Protein AF-A0A7J9PVM0-F1 (afdb_monomer)

Structure (mmCIF, N/CA/C/O backbone):
data_AF-A0A7J9PVM0-F1
#
_entry.id   AF-A0A7J9PVM0-F1
#
loop_
_atom_site.group_PDB
_atom_site.id
_atom_site.type_symbol
_atom_site.label_atom_id
_atom_site.label_alt_id
_atom_site.label_comp_id
_atom_site.label_asym_id
_atom_site.label_entity_id
_atom_site.label_seq_id
_atom_site.pdbx_PDB_ins_code
_atom_site.Cartn_x
_atom_site.Cartn_y
_atom_site.Cartn_z
_atom_site.occupancy
_atom_site.B_iso_or_equiv
_atom_site.auth_seq_id
_atom_site.auth_comp_id
_atom_site.auth_asym_id
_atom_site.auth_atom_id
_atom_site.pdbx_PDB_model_num
ATOM 1 N N . MET A 1 1 ? 22.125 -7.780 -37.252 1.00 55.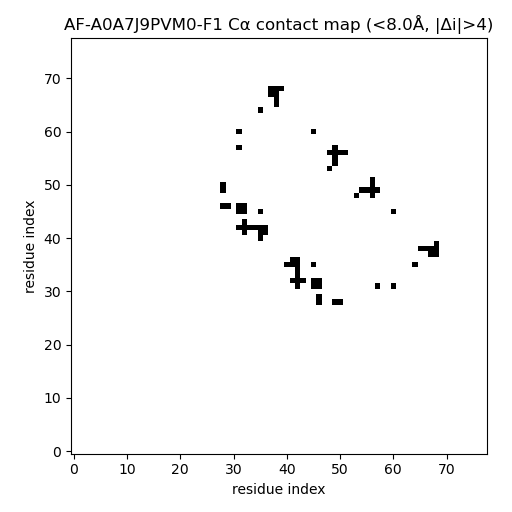00 1 MET A N 1
ATOM 2 C CA . MET A 1 1 ? 22.672 -7.893 -35.874 1.00 55.00 1 MET A CA 1
ATOM 3 C C . MET A 1 1 ? 21.907 -6.934 -34.958 1.00 55.00 1 MET A C 1
ATOM 5 O O . MET A 1 1 ? 22.476 -6.305 -34.077 1.00 55.00 1 MET A O 1
ATOM 9 N N . ASP A 1 2 ? 20.589 -6.843 -35.153 1.00 55.59 2 ASP A N 1
ATOM 10 C CA . ASP A 1 2 ? 19.797 -5.669 -34.743 1.00 55.59 2 ASP A CA 1
ATOM 11 C C . ASP A 1 2 ? 18.741 -6.074 -33.698 1.00 55.59 2 ASP A C 1
ATOM 13 O O . ASP A 1 2 ? 18.198 -5.244 -32.978 1.00 55.59 2 ASP A O 1
ATOM 17 N N . TYR A 1 3 ? 18.521 -7.387 -33.545 1.00 55.22 3 TYR A N 1
ATOM 18 C CA . TYR A 1 3 ? 17.698 -7.985 -32.497 1.00 55.22 3 TYR A CA 1
ATOM 19 C C . TYR A 1 3 ? 18.421 -8.032 -31.140 1.00 55.22 3 TYR A C 1
ATOM 21 O O . TYR A 1 3 ? 17.775 -7.883 -30.110 1.00 55.22 3 TYR A O 1
ATOM 29 N N . MET A 1 4 ? 19.756 -8.171 -31.106 1.00 55.62 4 MET A N 1
ATOM 30 C CA . MET A 1 4 ? 20.522 -8.239 -29.846 1.00 55.62 4 MET A CA 1
ATOM 31 C C . MET A 1 4 ? 20.567 -6.897 -29.097 1.00 55.62 4 MET A C 1
ATOM 33 O O . MET A 1 4 ? 20.535 -6.875 -27.868 1.00 55.62 4 MET A O 1
ATOM 37 N N . THR A 1 5 ? 20.555 -5.775 -29.818 1.00 54.22 5 THR A N 1
ATOM 38 C CA . THR A 1 5 ? 20.489 -4.419 -29.247 1.00 54.22 5 THR A CA 1
ATOM 39 C C . THR A 1 5 ? 19.099 -4.097 -28.682 1.00 54.22 5 THR A C 1
ATOM 41 O O . THR A 1 5 ? 18.991 -3.374 -27.691 1.00 54.22 5 THR A O 1
ATOM 44 N N . GLY A 1 6 ? 18.040 -4.692 -29.250 1.00 53.47 6 GLY A N 1
ATOM 45 C CA . GLY A 1 6 ? 16.669 -4.599 -28.736 1.00 53.47 6 GLY A CA 1
ATOM 46 C C . GLY A 1 6 ? 16.509 -5.254 -27.362 1.00 53.47 6 GLY A C 1
ATOM 47 O O . GLY A 1 6 ? 15.960 -4.640 -26.452 1.00 53.47 6 GLY A O 1
ATOM 48 N N . TYR A 1 7 ? 17.083 -6.446 -27.158 1.00 53.91 7 TYR A N 1
ATOM 49 C CA . TYR A 1 7 ? 17.059 -7.124 -25.854 1.00 53.91 7 TYR A CA 1
ATOM 50 C C . TYR A 1 7 ? 17.852 -6.382 -24.768 1.00 53.91 7 TYR A C 1
ATOM 52 O O . TYR A 1 7 ? 17.461 -6.440 -23.609 1.00 53.91 7 TYR A O 1
ATOM 60 N N . GLY A 1 8 ? 18.916 -5.647 -25.115 1.00 53.59 8 GLY A N 1
ATOM 61 C CA . GLY A 1 8 ? 19.705 -4.848 -24.163 1.00 53.59 8 GLY A CA 1
ATOM 62 C C . GLY A 1 8 ? 18.993 -3.583 -23.665 1.00 53.59 8 GLY A C 1
ATOM 63 O O . GLY A 1 8 ? 19.035 -3.284 -22.471 1.00 53.59 8 GLY A O 1
ATOM 64 N N . LEU A 1 9 ? 18.274 -2.873 -24.547 1.00 53.50 9 LEU A N 1
ATOM 65 C CA . LEU A 1 9 ? 17.419 -1.743 -24.151 1.00 53.50 9 LEU A CA 1
ATOM 66 C C . LEU A 1 9 ? 16.173 -2.218 -23.389 1.00 53.50 9 LEU A C 1
ATOM 68 O O . LEU A 1 9 ? 15.782 -1.601 -22.395 1.00 53.50 9 LEU A O 1
ATOM 72 N N . CYS A 1 10 ? 15.588 -3.348 -23.806 1.00 53.66 10 CYS A N 1
ATOM 73 C CA . CYS A 1 10 ? 14.520 -4.006 -23.062 1.00 53.66 10 CYS A CA 1
ATOM 74 C C . CYS A 1 10 ? 15.005 -4.493 -21.693 1.00 53.66 10 CYS A C 1
ATOM 76 O O . CYS A 1 10 ? 14.271 -4.326 -20.735 1.00 53.66 10 CYS A O 1
ATOM 78 N N . ALA A 1 11 ? 16.228 -5.011 -21.551 1.00 57.91 11 ALA A N 1
ATOM 79 C CA . ALA A 1 11 ? 16.771 -5.467 -20.269 1.00 57.91 11 ALA A CA 1
ATOM 80 C C . ALA A 1 11 ? 17.071 -4.309 -19.299 1.00 57.91 11 ALA A C 1
ATOM 82 O O . ALA A 1 11 ? 16.780 -4.419 -18.111 1.00 57.91 11 ALA A O 1
ATOM 83 N N . GLY A 1 12 ? 17.591 -3.175 -19.787 1.00 55.69 12 GLY A N 1
ATOM 84 C CA . GLY A 1 12 ? 17.844 -1.991 -18.954 1.00 55.69 12 GLY A CA 1
ATOM 85 C C . GLY A 1 12 ? 16.561 -1.318 -18.451 1.00 55.69 12 GLY A C 1
ATOM 86 O O . GLY A 1 12 ? 16.438 -1.022 -17.262 1.00 55.69 12 GLY A O 1
ATOM 87 N N . ALA A 1 13 ? 15.568 -1.134 -19.329 1.00 55.09 13 ALA A N 1
ATOM 88 C CA . ALA A 1 13 ? 14.265 -0.580 -18.955 1.00 55.09 13 ALA A CA 1
ATOM 89 C C . ALA A 1 13 ? 13.403 -1.578 -18.151 1.00 55.09 13 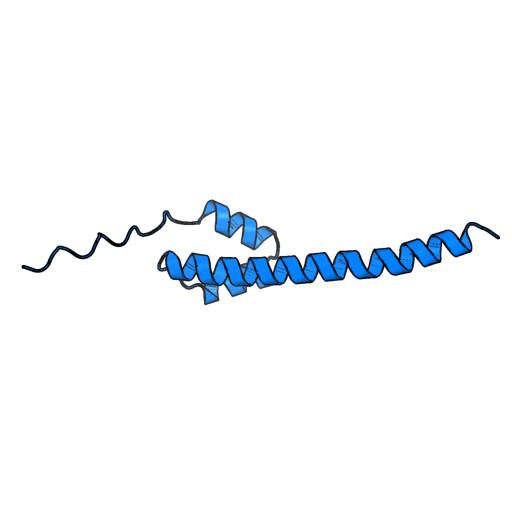ALA A C 1
ATOM 91 O O . ALA A 1 13 ? 12.700 -1.171 -17.224 1.00 55.09 13 ALA A O 1
ATOM 92 N N . ALA A 1 14 ? 13.496 -2.884 -18.434 1.00 58.03 14 ALA A N 1
ATOM 93 C CA . ALA A 1 14 ? 12.780 -3.927 -17.693 1.00 58.03 14 ALA A CA 1
ATOM 94 C C . ALA A 1 14 ? 13.274 -4.111 -16.253 1.00 58.03 14 ALA A C 1
ATOM 96 O O . ALA A 1 14 ? 12.523 -4.639 -15.441 1.00 58.03 14 ALA A O 1
ATOM 97 N N . CYS A 1 15 ? 14.482 -3.658 -15.904 1.00 65.50 15 CYS A N 1
ATOM 98 C CA . CYS A 1 15 ? 14.976 -3.700 -14.525 1.00 65.50 15 CYS A CA 1
ATOM 99 C C . CYS A 1 15 ? 14.486 -2.519 -13.671 1.00 65.50 15 CYS A C 1
ATOM 101 O O . CYS A 1 15 ? 14.313 -2.669 -12.466 1.00 65.50 15 CYS A O 1
ATOM 103 N N . ILE A 1 16 ? 14.217 -1.353 -14.270 1.00 74.56 16 ILE A N 1
ATOM 104 C CA . ILE A 1 16 ? 13.799 -0.151 -13.526 1.00 74.56 16 ILE A CA 1
ATOM 105 C C . ILE A 1 16 ? 12.309 -0.208 -13.163 1.00 74.56 16 ILE A C 1
ATOM 107 O O . ILE A 1 16 ? 11.920 0.165 -12.057 1.00 74.56 16 ILE A O 1
ATOM 111 N N . ILE A 1 17 ? 11.469 -0.718 -14.065 1.00 81.31 17 ILE A N 1
ATOM 112 C CA . ILE A 1 17 ? 10.019 -0.851 -13.857 1.00 81.31 17 ILE A CA 1
ATOM 113 C C . ILE A 1 17 ? 9.664 -1.622 -12.566 1.00 81.31 17 ILE A C 1
ATOM 115 O O . ILE A 1 17 ? 8.912 -1.079 -11.755 1.00 81.31 17 ILE A O 1
ATOM 119 N N . PRO A 1 18 ? 10.194 -2.835 -12.300 1.00 82.94 18 PRO A N 1
ATOM 120 C CA . PRO A 1 18 ? 9.877 -3.566 -11.076 1.00 82.94 18 PRO A CA 1
ATOM 121 C C . PRO A 1 18 ? 10.394 -2.858 -9.821 1.00 82.94 18 PRO A C 1
ATOM 123 O O . PRO A 1 18 ? 9.740 -2.939 -8.785 1.00 82.94 18 PRO A O 1
ATOM 126 N N . ILE A 1 19 ? 11.505 -2.116 -9.906 1.00 85.75 19 ILE A N 1
ATOM 127 C CA . ILE A 1 19 ? 12.022 -1.310 -8.791 1.00 85.75 19 ILE A CA 1
ATOM 128 C C . ILE A 1 19 ? 11.045 -0.180 -8.457 1.00 85.75 19 ILE A C 1
ATOM 130 O O . ILE A 1 19 ? 10.702 0.011 -7.293 1.00 85.75 19 ILE A O 1
ATOM 134 N N . ILE A 1 20 ? 10.544 0.537 -9.467 1.00 88.31 20 ILE A N 1
ATOM 135 C CA . ILE A 1 20 ? 9.545 1.597 -9.270 1.00 88.31 20 ILE A CA 1
ATOM 136 C C . ILE A 1 20 ? 8.263 1.016 -8.668 1.00 88.31 20 ILE A C 1
ATOM 138 O O . ILE A 1 20 ? 7.736 1.574 -7.708 1.00 88.31 20 ILE A O 1
ATOM 142 N N . ILE A 1 21 ? 7.786 -0.122 -9.183 1.00 86.56 21 ILE A N 1
ATOM 143 C CA . ILE A 1 21 ? 6.598 -0.804 -8.650 1.00 86.56 21 ILE A CA 1
ATOM 144 C C . ILE A 1 21 ? 6.808 -1.181 -7.178 1.00 86.56 21 ILE A C 1
ATOM 146 O O . ILE A 1 21 ? 5.922 -0.950 -6.358 1.00 86.56 21 ILE A O 1
ATOM 150 N N . TRP A 1 22 ? 7.987 -1.693 -6.822 1.00 87.25 22 TRP A N 1
ATOM 151 C CA . TRP A 1 22 ? 8.341 -2.016 -5.438 1.00 87.25 22 TRP A CA 1
ATOM 152 C C . TRP A 1 22 ? 8.370 -0.791 -4.525 1.00 87.25 22 TRP A C 1
ATOM 154 O O . TRP A 1 22 ? 7.848 -0.836 -3.411 1.00 87.25 22 TRP A O 1
ATOM 164 N N . ILE A 1 23 ? 8.943 0.317 -4.993 1.00 91.25 23 ILE A N 1
ATOM 165 C CA . ILE A 1 23 ? 8.973 1.577 -4.245 1.00 91.25 23 ILE A CA 1
ATOM 166 C C . ILE A 1 23 ? 7.544 2.075 -4.008 1.00 91.25 23 ILE A C 1
ATOM 168 O O . ILE A 1 23 ? 7.183 2.398 -2.877 1.00 91.25 23 ILE A O 1
ATOM 172 N N . VAL A 1 24 ? 6.706 2.087 -5.047 1.00 92.06 24 VAL A N 1
ATOM 173 C CA . VAL A 1 24 ? 5.294 2.479 -4.937 1.00 92.06 24 VAL A CA 1
ATOM 174 C C . VAL A 1 24 ? 4.554 1.564 -3.961 1.00 92.06 24 VAL A C 1
ATOM 176 O O . VAL A 1 24 ? 3.807 2.054 -3.116 1.00 92.06 24 VAL A O 1
ATOM 179 N N . PHE A 1 25 ? 4.801 0.254 -4.009 1.00 89.31 25 PHE A N 1
ATOM 180 C CA . PHE A 1 25 ? 4.208 -0.702 -3.078 1.00 89.31 25 PHE A CA 1
ATOM 181 C C . PHE A 1 25 ? 4.592 -0.408 -1.618 1.00 89.31 25 PHE A C 1
ATOM 183 O O . PHE A 1 25 ? 3.723 -0.397 -0.746 1.00 89.31 25 PHE A O 1
ATOM 190 N N . LEU A 1 26 ? 5.859 -0.076 -1.347 1.00 90.12 26 LEU A N 1
ATOM 191 C CA . LEU A 1 26 ? 6.312 0.344 -0.015 1.00 90.12 26 LEU A CA 1
ATOM 192 C C . LEU A 1 26 ? 5.627 1.635 0.452 1.00 90.12 26 LEU A C 1
ATOM 194 O O . LEU A 1 26 ? 5.162 1.704 1.591 1.00 90.12 26 LEU A O 1
ATOM 198 N N . PHE A 1 27 ? 5.505 2.640 -0.420 1.00 93.88 27 PHE A N 1
ATOM 199 C CA . PHE A 1 27 ? 4.777 3.873 -0.098 1.00 93.88 27 PHE A CA 1
ATOM 200 C C . PHE A 1 27 ? 3.315 3.597 0.252 1.00 93.88 27 PHE A C 1
ATOM 202 O O . PHE A 1 27 ? 2.793 4.153 1.221 1.00 93.88 27 PHE A O 1
ATOM 209 N N . ILE A 1 28 ? 2.666 2.714 -0.504 1.00 92.00 28 ILE A N 1
ATOM 210 C CA . ILE A 1 28 ? 1.289 2.298 -0.251 1.00 92.00 28 ILE A CA 1
ATOM 211 C C . ILE A 1 28 ? 1.182 1.559 1.091 1.00 92.00 28 ILE A C 1
ATOM 213 O O . ILE A 1 28 ? 0.278 1.853 1.870 1.00 92.00 28 ILE A O 1
ATOM 217 N N . ALA A 1 29 ? 2.102 0.646 1.407 1.00 89.56 29 ALA A N 1
ATOM 218 C CA . ALA A 1 29 ? 2.102 -0.076 2.679 1.00 89.56 29 ALA A CA 1
ATOM 219 C C . ALA A 1 29 ? 2.227 0.887 3.878 1.00 89.56 29 ALA A C 1
ATOM 221 O O . ALA A 1 29 ? 1.439 0.821 4.825 1.00 89.56 29 ALA A O 1
ATOM 222 N N . ILE A 1 30 ? 3.148 1.854 3.799 1.00 92.75 30 ILE A N 1
ATOM 223 C CA . ILE A 1 30 ? 3.301 2.914 4.809 1.00 92.75 30 ILE A CA 1
ATOM 224 C C . ILE A 1 30 ? 2.031 3.772 4.899 1.00 92.75 30 ILE A C 1
ATOM 226 O O . ILE A 1 30 ? 1.618 4.172 5.991 1.00 92.75 30 ILE 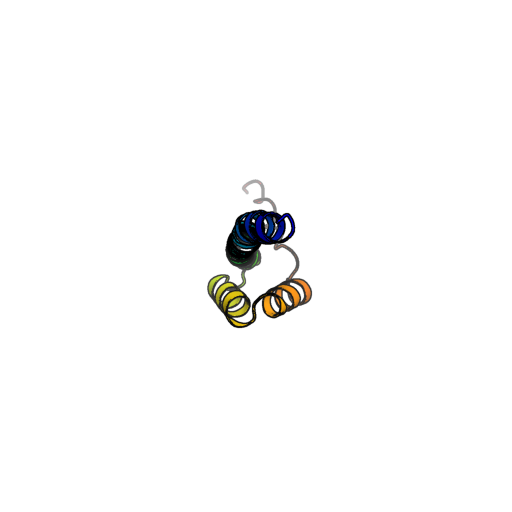A O 1
ATOM 230 N N . TRP A 1 31 ? 1.384 4.059 3.769 1.00 94.62 31 TRP A N 1
ATOM 231 C CA . TRP A 1 31 ? 0.117 4.783 3.760 1.00 94.62 31 TRP A CA 1
ATOM 232 C C . TRP A 1 31 ? -0.993 4.005 4.475 1.00 94.62 31 TRP A C 1
ATOM 234 O O . TRP A 1 31 ? -1.683 4.605 5.298 1.00 94.62 31 TRP A O 1
ATOM 244 N N . VAL A 1 32 ? -1.123 2.692 4.247 1.00 93.81 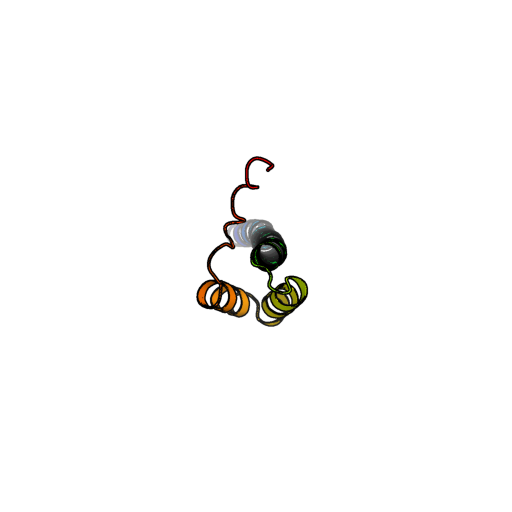32 VAL A N 1
ATOM 245 C CA . VAL A 1 32 ? -2.103 1.844 4.951 1.00 93.81 32 VAL A CA 1
ATOM 246 C C . VAL A 1 32 ? -1.872 1.876 6.457 1.00 93.81 32 VAL A C 1
ATOM 248 O O . VAL A 1 32 ? -2.830 2.055 7.206 1.00 93.81 32 VAL A O 1
ATOM 251 N N . TYR A 1 33 ? -0.617 1.788 6.907 1.00 93.69 33 TYR A N 1
ATOM 252 C CA . TYR A 1 33 ? -0.275 1.929 8.325 1.00 93.69 33 TYR A CA 1
ATOM 253 C C . TYR A 1 33 ? -0.824 3.243 8.904 1.00 93.69 33 TYR A C 1
ATOM 255 O O . TYR A 1 33 ? -1.579 3.234 9.877 1.00 93.69 33 TYR A O 1
ATOM 263 N N . LYS A 1 34 ? -0.504 4.381 8.272 1.00 91.94 34 LYS A N 1
ATOM 264 C CA . LYS A 1 34 ? -0.939 5.705 8.751 1.00 91.94 34 LYS A CA 1
ATOM 265 C C . LYS A 1 34 ? -2.453 5.883 8.661 1.00 91.94 34 LYS A C 1
ATOM 267 O O . LYS A 1 34 ? -3.039 6.563 9.499 1.00 91.94 34 LYS A O 1
ATOM 272 N N . ASP A 1 35 ? -3.084 5.331 7.633 1.00 91.62 35 ASP A N 1
ATOM 273 C CA . ASP A 1 35 ? -4.527 5.417 7.432 1.00 91.62 35 ASP A CA 1
ATOM 274 C C . ASP A 1 35 ? -5.298 4.582 8.462 1.00 91.62 35 ASP A C 1
ATOM 276 O O . ASP A 1 35 ? -6.328 5.028 8.964 1.00 91.62 35 ASP A O 1
ATOM 280 N N . ALA A 1 36 ? -4.776 3.416 8.839 1.00 91.06 36 ALA A N 1
ATOM 281 C CA . ALA A 1 36 ? -5.337 2.594 9.900 1.00 91.06 36 ALA A CA 1
ATOM 282 C C . ALA A 1 36 ? -5.219 3.262 11.277 1.00 91.06 36 ALA A C 1
ATOM 284 O O . ALA A 1 36 ? -6.224 3.344 11.987 1.00 91.06 36 ALA A O 1
ATOM 285 N N . GLU A 1 37 ? -4.054 3.833 11.601 1.00 90.94 37 GLU A N 1
ATOM 286 C CA . GLU A 1 37 ? -3.841 4.590 12.844 1.00 90.94 37 GLU A CA 1
ATOM 287 C C . GLU A 1 37 ? -4.810 5.780 12.955 1.00 90.94 37 GLU A C 1
ATOM 289 O O . GLU A 1 37 ? -5.472 5.963 13.977 1.00 90.94 37 GLU A O 1
ATOM 294 N N . LYS A 1 38 ? -4.991 6.551 11.871 1.00 87.94 38 LYS A N 1
ATOM 295 C CA . LYS A 1 38 ? -5.966 7.662 11.821 1.00 87.94 38 LYS A CA 1
ATOM 296 C C . LYS A 1 38 ? -7.405 7.217 12.076 1.00 87.94 38 LYS A C 1
ATOM 298 O O . LYS A 1 38 ? -8.225 8.003 12.544 1.00 87.94 38 LYS A O 1
ATOM 303 N N . ARG A 1 39 ? -7.723 5.970 11.743 1.00 87.12 39 ARG A N 1
ATOM 304 C CA . ARG A 1 39 ? -9.051 5.371 11.905 1.00 87.12 39 ARG A CA 1
ATOM 305 C C . ARG A 1 39 ? -9.205 4.614 13.226 1.00 87.12 39 ARG A C 1
ATOM 307 O O . ARG A 1 39 ? -10.198 3.909 13.403 1.00 87.12 39 ARG A O 1
ATOM 314 N N . GLY A 1 40 ? -8.239 4.728 14.142 1.00 84.06 40 GLY A N 1
ATOM 315 C CA . GLY A 1 40 ? -8.266 4.049 15.438 1.00 84.06 40 GLY A CA 1
ATOM 316 C C . GLY A 1 40 ? -8.177 2.524 15.330 1.00 84.06 40 GLY A C 1
ATOM 317 O O . GLY A 1 40 ? -8.667 1.812 16.206 1.00 84.06 40 GLY A O 1
ATOM 318 N N . LYS A 1 41 ? -7.611 2.003 14.235 1.00 86.56 41 LYS A N 1
ATOM 319 C CA . LYS A 1 41 ? -7.261 0.586 14.072 1.00 86.56 41 LYS A CA 1
ATOM 320 C C . LYS A 1 41 ? -5.751 0.431 14.216 1.00 86.56 41 LYS A C 1
ATOM 322 O O . LYS A 1 41 ? -5.008 1.361 13.937 1.00 86.56 41 LYS A O 1
ATOM 327 N N . SER A 1 42 ? -5.300 -0.756 14.621 1.00 91.38 42 SER A N 1
ATOM 328 C CA . SER A 1 42 ? -3.865 -1.045 14.700 1.00 91.38 42 SER A CA 1
ATOM 329 C C . SER A 1 42 ? -3.248 -0.982 13.304 1.00 91.38 42 SER A C 1
ATOM 331 O O . SER A 1 42 ? -3.486 -1.865 12.475 1.00 91.38 42 SER A O 1
ATOM 333 N N . GLY A 1 43 ? -2.459 0.058 13.038 1.00 90.50 43 GLY A N 1
ATOM 334 C CA . GLY A 1 43 ? -1.773 0.207 11.763 1.00 90.50 43 GLY A CA 1
ATOM 335 C C . GL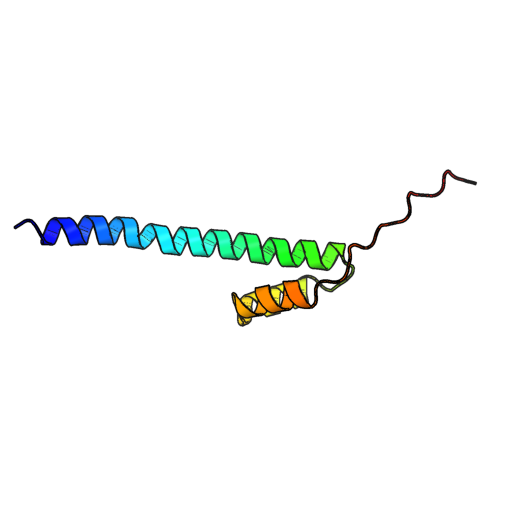Y A 1 43 ? -0.709 -0.854 11.564 1.00 90.50 43 GLY A C 1
ATOM 336 O O . GLY A 1 43 ? -0.541 -1.336 10.448 1.00 90.50 43 GLY A O 1
ATOM 337 N N . ALA A 1 44 ? -0.034 -1.277 12.636 1.00 92.06 44 ALA A N 1
ATOM 338 C CA . ALA A 1 44 ? 0.958 -2.347 12.576 1.00 92.06 44 ALA A CA 1
ATOM 339 C C . ALA A 1 44 ? 0.340 -3.670 12.093 1.00 92.06 44 ALA A C 1
ATOM 341 O O . ALA A 1 44 ? 0.917 -4.338 11.237 1.00 92.06 44 ALA A O 1
ATOM 342 N N . LEU A 1 45 ? -0.861 -4.012 12.576 1.00 92.94 45 LEU A N 1
ATOM 343 C CA . LEU A 1 45 ? -1.577 -5.211 12.137 1.00 92.94 45 LEU A CA 1
ATOM 344 C C . LEU A 1 45 ? -1.902 -5.148 10.637 1.00 92.94 45 LEU A C 1
ATOM 346 O O . LEU A 1 45 ? -1.611 -6.087 9.899 1.00 92.94 45 LEU A O 1
ATOM 350 N N . TRP A 1 46 ? -2.464 -4.027 10.177 1.00 93.81 46 TRP A N 1
ATOM 351 C CA . TRP A 1 46 ? -2.824 -3.847 8.769 1.00 93.81 46 TRP A CA 1
ATOM 352 C C . TRP A 1 46 ? -1.608 -3.775 7.845 1.00 93.81 46 TRP A C 1
ATOM 354 O O . TRP A 1 46 ? -1.649 -4.323 6.746 1.00 93.81 46 TRP A O 1
ATOM 364 N N . LEU A 1 47 ? -0.505 -3.185 8.306 1.00 92.69 47 LEU A N 1
ATOM 365 C CA . LEU A 1 47 ? 0.768 -3.187 7.592 1.00 92.69 47 LEU A CA 1
ATOM 366 C C . LEU A 1 47 ? 1.277 -4.616 7.374 1.00 92.69 47 LEU A C 1
ATOM 368 O O . LEU A 1 47 ? 1.605 -4.974 6.248 1.00 92.69 47 LEU A O 1
ATOM 372 N N . ILE A 1 48 ? 1.301 -5.443 8.426 1.00 92.56 48 ILE A N 1
ATOM 373 C CA . ILE A 1 48 ? 1.744 -6.843 8.339 1.00 92.56 48 ILE A CA 1
ATOM 374 C C . ILE A 1 48 ? 0.855 -7.633 7.369 1.00 92.56 48 ILE A C 1
ATOM 376 O O . ILE A 1 48 ? 1.372 -8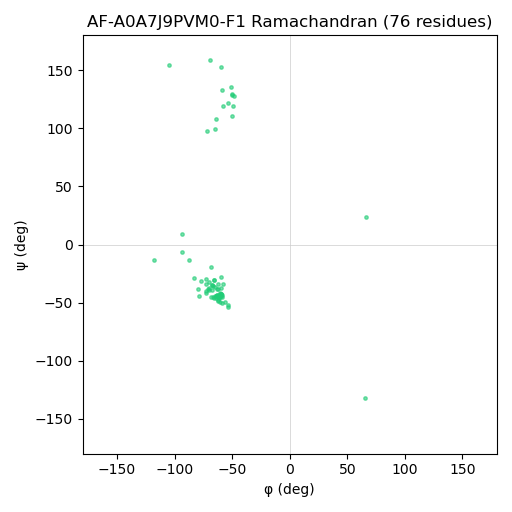.367 6.529 1.00 92.56 48 ILE A O 1
ATOM 380 N N . ILE A 1 49 ? -0.470 -7.446 7.424 1.00 93.00 49 ILE A N 1
ATOM 381 C CA . ILE A 1 49 ? -1.408 -8.098 6.497 1.00 93.00 49 ILE A CA 1
ATOM 382 C C . ILE A 1 49 ? -1.089 -7.720 5.047 1.00 93.00 49 ILE A C 1
ATOM 384 O O . ILE A 1 49 ? -0.954 -8.613 4.209 1.00 93.00 49 ILE A O 1
ATOM 388 N N . VAL A 1 50 ? -0.935 -6.427 4.743 1.00 92.94 50 VAL A N 1
ATOM 389 C CA . VAL A 1 50 ? -0.623 -5.944 3.385 1.00 92.94 50 VAL A CA 1
ATOM 390 C C . VAL A 1 50 ? 0.752 -6.421 2.916 1.00 92.94 50 VAL A C 1
ATOM 392 O O . VAL A 1 50 ? 0.899 -6.768 1.749 1.00 92.94 50 VAL A O 1
ATOM 395 N N . LEU A 1 51 ? 1.747 -6.506 3.801 1.00 89.69 51 LEU A N 1
ATOM 396 C CA . LEU A 1 51 ? 3.074 -7.017 3.447 1.00 89.69 51 LEU A CA 1
ATOM 397 C C . LEU A 1 51 ? 3.062 -8.516 3.110 1.00 89.69 51 LEU A C 1
ATOM 399 O O . LEU A 1 51 ? 3.737 -8.919 2.169 1.00 89.69 51 LEU A O 1
ATOM 403 N N . ILE A 1 52 ? 2.292 -9.334 3.837 1.00 91.38 52 ILE A N 1
ATOM 404 C CA . ILE A 1 52 ? 2.231 -10.791 3.613 1.00 91.38 52 ILE A CA 1
ATOM 405 C C . ILE A 1 52 ? 1.345 -11.139 2.412 1.00 91.38 52 ILE A C 1
ATOM 407 O O . ILE A 1 52 ? 1.693 -11.988 1.597 1.00 91.38 52 ILE A O 1
ATOM 411 N N . THR A 1 53 ? 0.179 -10.503 2.308 1.00 91.88 53 THR A N 1
ATOM 412 C CA . THR A 1 53 ? -0.826 -10.824 1.278 1.00 91.88 53 THR A CA 1
ATOM 413 C C . THR A 1 53 ? -0.702 -9.955 0.023 1.00 91.88 53 THR A C 1
ATOM 415 O O . THR A 1 53 ? -1.385 -10.190 -0.976 1.00 91.88 53 THR A O 1
ATOM 418 N N . GLY A 1 54 ? 0.172 -8.947 0.045 1.00 88.56 54 GLY A N 1
ATOM 419 C CA . GLY A 1 54 ? 0.440 -8.072 -1.086 1.00 88.56 54 GLY A CA 1
ATOM 420 C C . GLY A 1 54 ? -0.767 -7.218 -1.473 1.00 88.56 54 GLY A C 1
ATOM 421 O O . GLY A 1 54 ? -1.449 -6.610 -0.644 1.00 88.56 54 GLY A O 1
ATOM 422 N N . ILE A 1 55 ? -1.055 -7.210 -2.776 1.00 88.81 55 ILE A N 1
ATOM 423 C CA . ILE A 1 55 ? -2.199 -6.499 -3.366 1.00 88.81 55 ILE A CA 1
ATOM 424 C C . ILE A 1 55 ? -3.528 -6.969 -2.754 1.00 88.81 55 ILE A C 1
ATOM 426 O O . ILE A 1 55 ? -4.426 -6.153 -2.563 1.00 88.81 55 ILE A O 1
ATOM 430 N N . ILE A 1 56 ? -3.655 -8.251 -2.392 1.00 92.00 56 ILE A N 1
ATOM 431 C CA . ILE A 1 56 ? -4.891 -8.791 -1.806 1.00 92.00 56 ILE A CA 1
ATOM 432 C C . ILE A 1 56 ? -5.187 -8.112 -0.464 1.00 92.00 56 ILE A C 1
ATOM 434 O O . ILE A 1 56 ? -6.312 -7.673 -0.235 1.00 92.00 56 ILE A O 1
ATOM 438 N N . GLY A 1 57 ? -4.181 -7.940 0.394 1.00 91.75 57 GLY A N 1
ATOM 439 C CA . GLY A 1 57 ? -4.335 -7.230 1.666 1.00 91.75 57 GLY A CA 1
ATOM 440 C C . GLY A 1 57 ? -4.731 -5.778 1.479 1.00 91.75 57 GLY A C 1
ATOM 441 O O . GLY A 1 57 ? -5.516 -5.250 2.263 1.00 91.75 57 GLY A O 1
ATOM 442 N N . LEU A 1 58 ? -4.242 -5.147 0.409 1.00 92.56 58 LEU A N 1
ATOM 443 C CA . LEU A 1 58 ? -4.640 -3.793 0.049 1.00 92.56 58 LEU A CA 1
ATOM 444 C C . LEU A 1 58 ? -6.127 -3.714 -0.303 1.00 92.56 58 LEU A C 1
ATOM 446 O O . LEU A 1 58 ? -6.834 -2.830 0.177 1.00 92.56 58 LEU A O 1
ATOM 450 N N . ILE A 1 59 ? -6.604 -4.656 -1.118 1.00 93.44 59 ILE A N 1
ATOM 451 C CA . ILE A 1 59 ? -8.016 -4.749 -1.499 1.00 93.44 59 ILE A CA 1
ATOM 452 C C . ILE A 1 59 ? -8.875 -4.975 -0.251 1.00 93.44 59 ILE A C 1
ATOM 454 O O . ILE A 1 59 ? -9.865 -4.272 -0.054 1.00 93.44 59 ILE A O 1
ATOM 458 N N . ILE A 1 60 ? -8.469 -5.893 0.632 1.00 93.44 60 ILE A N 1
ATOM 459 C CA . ILE A 1 60 ? -9.162 -6.147 1.903 1.00 93.44 60 ILE A CA 1
ATOM 460 C C . ILE A 1 60 ? -9.199 -4.879 2.759 1.00 93.44 60 ILE A C 1
ATOM 462 O O . ILE A 1 60 ? -10.257 -4.551 3.299 1.00 93.44 60 ILE A O 1
ATOM 466 N N . TRP A 1 61 ? -8.085 -4.141 2.858 1.00 93.12 61 TRP A N 1
ATOM 467 C CA . TRP A 1 61 ? -8.055 -2.878 3.589 1.00 93.12 61 TRP A CA 1
ATOM 468 C C . TRP A 1 61 ? -9.104 -1.917 3.048 1.00 93.12 61 TRP A C 1
ATOM 470 O O . TRP A 1 61 ? -9.902 -1.427 3.834 1.00 93.12 61 TRP A O 1
ATOM 480 N N . PHE A 1 62 ? -9.181 -1.712 1.730 1.00 91.81 62 PHE A N 1
ATOM 481 C CA . PHE A 1 62 ? -10.184 -0.829 1.125 1.00 91.81 62 PHE A CA 1
ATOM 482 C C . PHE A 1 62 ? -11.630 -1.243 1.415 1.00 91.81 62 PHE A C 1
ATOM 484 O O . PHE A 1 62 ? -12.465 -0.367 1.636 1.00 91.81 62 PHE A O 1
ATOM 491 N N . VAL A 1 63 ? -11.925 -2.544 1.442 1.00 92.50 63 VAL A N 1
ATOM 492 C CA . VAL A 1 63 ? -13.275 -3.059 1.727 1.00 92.50 63 VAL A CA 1
ATOM 493 C C . VAL A 1 63 ? -13.643 -2.892 3.204 1.00 92.50 63 VAL A C 1
ATOM 495 O O . VAL A 1 63 ? -14.766 -2.515 3.525 1.00 92.50 63 VAL A O 1
ATOM 498 N N . VAL A 1 64 ? -12.703 -3.163 4.112 1.00 92.56 64 VAL A N 1
ATOM 499 C CA . VAL A 1 64 ? -12.936 -3.141 5.567 1.00 92.56 64 VAL A CA 1
ATOM 500 C C . VAL A 1 64 ? -12.733 -1.743 6.167 1.00 92.56 64 VAL A C 1
ATOM 502 O O . VAL A 1 64 ? -13.137 -1.496 7.306 1.00 92.56 64 VAL A O 1
ATOM 505 N N . ARG A 1 65 ? -12.125 -0.815 5.415 1.00 87.12 65 ARG A N 1
ATOM 506 C CA . ARG A 1 65 ? -11.758 0.539 5.851 1.00 87.12 65 ARG A CA 1
ATOM 507 C C . ARG A 1 65 ? -12.952 1.245 6.514 1.00 87.12 65 ARG A C 1
ATOM 509 O O . ARG A 1 65 ? -13.902 1.621 5.826 1.00 87.12 65 ARG A O 1
ATOM 516 N N . PRO A 1 66 ? -12.919 1.488 7.837 1.00 83.44 66 PRO A N 1
ATOM 517 C CA . PRO A 1 66 ? -13.996 2.203 8.522 1.00 83.44 66 PRO A CA 1
ATOM 518 C C . PRO A 1 66 ? -14.005 3.679 8.106 1.00 83.44 66 PRO A C 1
ATOM 520 O O . PRO A 1 66 ? -12.984 4.196 7.654 1.00 83.44 66 PRO A O 1
ATOM 523 N N . LYS A 1 67 ? -15.130 4.389 8.264 1.00 83.25 67 LYS A N 1
ATOM 524 C CA . LYS A 1 67 ? -15.197 5.841 7.996 1.00 83.25 67 LYS A CA 1
ATOM 525 C C . LYS A 1 67 ? -14.211 6.606 8.884 1.00 83.25 67 LYS A C 1
ATOM 527 O O . LYS A 1 67 ? -13.849 6.137 9.961 1.00 83.25 67 LYS A O 1
ATOM 532 N N . GLU A 1 68 ? -13.749 7.762 8.408 1.00 73.44 68 GLU A N 1
ATOM 533 C CA . GLU A 1 68 ? -12.856 8.598 9.216 1.00 73.44 68 GLU A CA 1
ATOM 534 C C . GLU A 1 68 ? -13.549 8.981 10.514 1.00 73.44 68 GLU 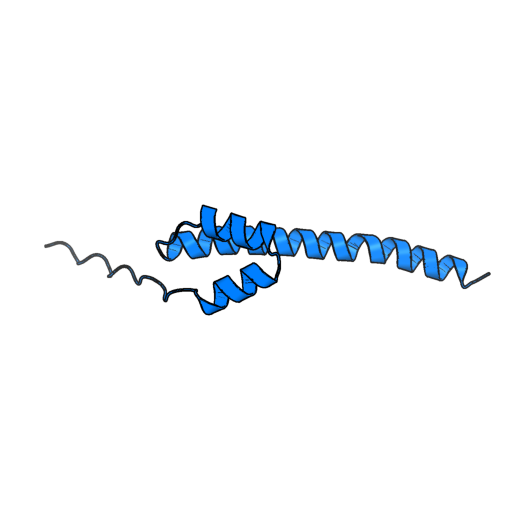A C 1
ATOM 536 O O . GLU A 1 68 ? -14.714 9.387 10.514 1.00 73.44 68 GLU A O 1
ATOM 541 N N . ILE A 1 69 ? -12.821 8.836 11.621 1.00 71.12 69 ILE A N 1
ATOM 542 C CA . ILE A 1 69 ? -13.276 9.353 12.899 1.00 71.12 69 ILE A CA 1
ATOM 543 C C . ILE A 1 69 ? -13.149 10.870 12.788 1.00 71.12 69 ILE A C 1
ATOM 545 O O . ILE A 1 69 ? -12.060 11.425 12.935 1.00 71.12 69 ILE A O 1
ATOM 549 N N . VAL A 1 70 ? -14.257 11.543 12.476 1.00 74.81 70 VAL A N 1
ATOM 550 C CA . VAL A 1 70 ? -14.338 12.998 12.590 1.00 74.81 70 VAL A CA 1
ATOM 551 C C . VAL A 1 70 ? -14.191 13.294 14.074 1.00 74.81 70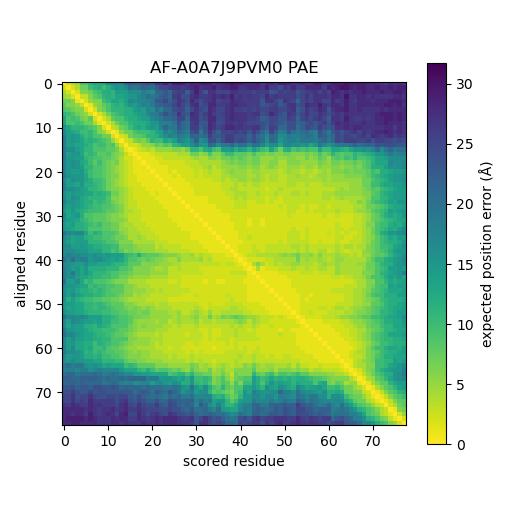 VAL A C 1
ATOM 553 O O . VAL A 1 70 ? -15.136 13.113 14.840 1.00 74.81 70 VAL A O 1
ATOM 556 N N . LYS A 1 71 ? -12.986 13.680 14.506 1.00 70.88 71 LYS A N 1
ATOM 557 C CA . LYS A 1 71 ? -12.798 14.197 15.860 1.00 70.88 71 LYS A CA 1
ATOM 558 C C . LYS A 1 71 ? -13.729 15.408 15.969 1.00 70.88 71 LYS A C 1
ATOM 560 O O . LYS A 1 71 ? -13.570 16.321 15.154 1.00 70.88 71 LYS A O 1
ATOM 565 N N . PRO A 1 72 ? -14.707 15.417 16.895 1.00 76.62 72 PRO A N 1
ATOM 566 C CA . PRO A 1 72 ? -15.560 16.579 17.071 1.00 76.62 72 PRO A CA 1
ATOM 567 C C . PRO A 1 72 ? -14.666 17.813 17.228 1.00 76.62 72 PRO A C 1
ATOM 569 O O . PRO A 1 72 ? -13.644 17.711 17.924 1.00 76.62 72 PRO A O 1
ATOM 572 N N . PRO A 1 73 ? -14.978 18.937 16.554 1.00 78.19 73 PRO A N 1
ATOM 573 C CA . PRO A 1 73 ? -14.244 20.174 16.780 1.00 78.19 73 PRO A CA 1
ATOM 574 C C . PRO A 1 73 ? -14.210 20.402 18.289 1.00 78.19 73 PRO A C 1
ATOM 576 O O . PRO A 1 73 ? -15.239 20.247 18.951 1.00 78.19 73 PRO A O 1
ATOM 579 N N . ALA A 1 74 ? -13.012 20.641 18.833 1.00 75.19 74 ALA A N 1
ATOM 580 C CA . ALA A 1 74 ? -12.837 20.851 20.263 1.00 75.19 74 ALA A CA 1
ATOM 581 C C . ALA A 1 74 ? -13.877 21.884 20.701 1.00 75.19 74 ALA A C 1
ATOM 583 O O . ALA A 1 74 ? -13.912 22.976 20.131 1.00 75.19 7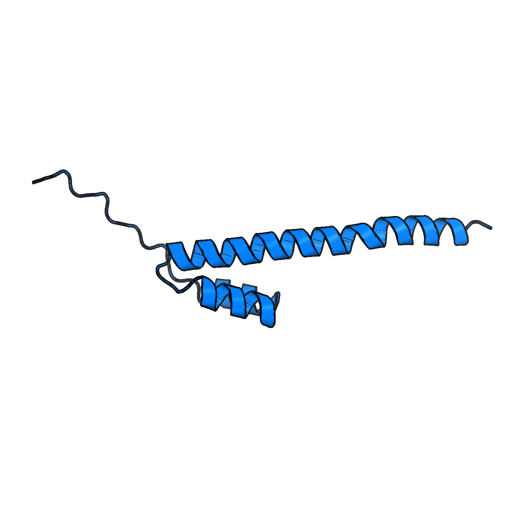4 ALA A O 1
ATOM 584 N N . ALA A 1 75 ? -14.775 21.491 21.611 1.00 76.31 75 ALA A N 1
ATOM 585 C CA . ALA A 1 75 ? -15.822 22.381 22.084 1.00 76.31 75 ALA A CA 1
ATOM 586 C C . ALA A 1 75 ? -15.154 23.703 22.502 1.00 76.31 75 ALA A C 1
ATOM 588 O O . ALA A 1 75 ? -14.142 23.644 23.212 1.00 76.31 75 ALA A O 1
ATOM 589 N N . PRO A 1 76 ? -15.637 24.870 22.030 1.00 74.06 76 PRO A N 1
ATOM 590 C CA . PRO A 1 76 ? -15.154 26.143 22.541 1.00 74.06 76 PRO A CA 1
ATOM 591 C C . PRO A 1 76 ? -15.309 26.090 24.060 1.00 74.06 76 PRO A C 1
ATOM 593 O O . PRO A 1 76 ? -16.398 25.771 24.538 1.00 74.06 76 PRO A O 1
ATOM 596 N N . GLY A 1 77 ? -14.199 26.269 24.778 1.00 77.88 77 GLY A N 1
ATOM 597 C CA . GLY A 1 77 ? -14.110 25.973 26.205 1.00 77.88 77 GLY A CA 1
ATOM 598 C C . GLY A 1 77 ? -15.269 26.571 26.999 1.00 77.88 77 GLY A C 1
ATOM 599 O O . GLY A 1 77 ? -15.549 27.763 26.877 1.00 77.88 77 GLY A O 1
ATOM 600 N N . THR A 1 78 ? -15.934 25.722 27.780 1.00 58.62 78 THR A N 1
ATOM 601 C CA . THR A 1 78 ? -16.764 26.123 28.923 1.00 58.62 78 THR A CA 1
ATOM 602 C C . THR A 1 78 ? -15.904 26.227 30.163 1.00 58.62 78 THR A C 1
ATOM 604 O O . THR A 1 78 ? -15.079 25.298 30.342 1.00 58.62 78 THR A O 1
#

Foldseek 3Di:
DVVVVVVVVCVVVVVVVVVVVVVVQVVVLVVQLVQCVQQVHHSVVLSVQCVVVPVVSVVVCVVVPDDGPPPPDDPPDD

Solvent-accessible surface area (backbone atoms only — not comparable to full-atom values): 4528 Å² total; per-residue (Å²): 133,66,67,67,60,51,52,52,55,49,51,58,55,60,57,48,53,60,52,52,52,50,52,52,49,51,54,50,41,54,46,48,20,55,54,28,46,66,50,79,40,67,16,68,61,53,30,52,43,25,69,75,51,38,70,58,29,49,53,49,46,67,74,67,56,70,74,76,66,76,73,72,76,77,72,80,84,129

Sequence (78 aa):
MDYMTGYGLCAGAACIIPIIIWIVFLFIAIWVYKDAEKRGKSGALWLIIVLITGIIGLIIWFVVRPKEIVKPPAAPGT

Mean predicted aligned error: 10.4 Å

pLDDT: mean 81.07, std 14.16, range [53.47, 94.62]

Secondary structure (DSSP, 8-state):
--HHHHHHHHHHHHHHHHHHHHHHHHHHHHHHHHHHHHTTS-HHHHHHHHHHHTHHHHHHHHHH-PPP--PPPPPPP-

Radius of gyration: 20.52 Å; Cα contacts (8 Å, |Δi|>4): 39; chains: 1; bounding box: 39×37×65 Å